Protein AF-A0A8S3GNX2-F1 (afdb_monomer)

pLDDT: mean 80.76, std 4.55, range [68.19, 87.94]

Solvent-accessible surface area (backbone atoms only — not comparable to full-atom values): 2505 Å² total; per-residue (Å²): 107,73,66,54,54,53,47,52,57,72,67,33,60,69,58,52,72,71,29,76,90,65,54,74,74,86,65,83,76,78,83,77,79,80,83,134

Foldseek 3Di:
DVVVVVVVCVPPPVNQVPPPVNPDPPDPDDDDDDDD

Secondary structure (DSSP, 8-state):
-HHHHHHHHHH-HHHHHS-GGGSPPPPPPPPPPPP-

Radius of gyration: 17.8 Å; Cα contacts (8 Å, |Δi|>4): 7; chains: 1; bounding box: 18×11×62 Å

Structure (mmCIF, N/CA/C/O backbone):
data_AF-A0A8S3GNX2-F1
#
_entry.id   AF-A0A8S3GNX2-F1
#
loop_
_atom_site.group_PDB
_atom_site.id
_atom_site.type_symbol
_atom_site.label_atom_id
_atom_site.label_alt_id
_atom_site.label_comp_id
_atom_site.label_asym_id
_atom_site.label_entity_id
_atom_site.label_seq_id
_atom_site.pdbx_PDB_ins_code
_atom_site.Cartn_x
_atom_site.Cartn_y
_atom_site.Cartn_z
_atom_site.occupancy
_atom_site.B_iso_or_equiv
_atom_site.auth_seq_id
_atom_site.auth_comp_id
_atom_site.auth_asym_id
_atom_site.auth_atom_id
_atom_site.pdbx_PDB_model_num
ATOM 1 N N . MET A 1 1 ? 5.804 -0.878 -23.927 1.00 68.19 1 MET A N 1
ATOM 2 C CA . MET A 1 1 ? 5.959 0.546 -23.546 1.00 68.19 1 MET A CA 1
ATOM 3 C C . MET A 1 1 ? 5.071 0.938 -22.361 1.00 68.19 1 MET A C 1
ATOM 5 O O . MET A 1 1 ? 5.606 1.191 -21.292 1.00 68.19 1 MET A O 1
ATOM 9 N N . ILE A 1 2 ? 3.730 0.948 -22.470 1.00 80.50 2 ILE A N 1
ATOM 10 C CA . ILE A 1 2 ? 2.853 1.274 -21.313 1.00 80.50 2 ILE A CA 1
ATOM 11 C C . ILE A 1 2 ? 2.962 0.227 -20.188 1.00 80.50 2 ILE A C 1
ATOM 13 O O . ILE A 1 2 ? 2.905 0.567 -19.007 1.00 80.50 2 ILE A O 1
ATOM 17 N N . SER A 1 3 ? 3.141 -1.048 -20.543 1.00 83.06 3 SER A N 1
ATOM 18 C CA . SER A 1 3 ? 3.409 -2.144 -19.601 1.00 83.06 3 SER A CA 1
ATOM 19 C C . SER A 1 3 ? 4.649 -1.891 -18.743 1.00 83.06 3 SER A C 1
ATOM 21 O O . SER A 1 3 ? 4.602 -2.090 -17.533 1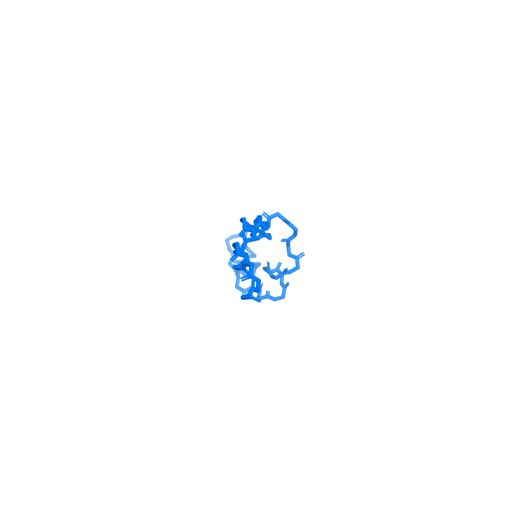.00 83.06 3 SER A O 1
ATOM 23 N N 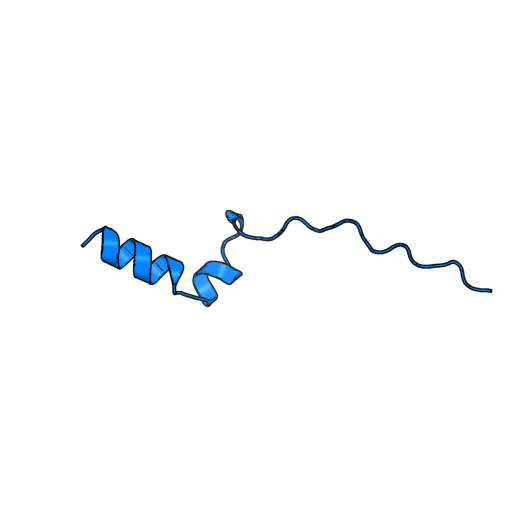. ASP A 1 4 ? 5.721 -1.404 -19.362 1.00 83.50 4 ASP A N 1
ATOM 24 C CA . ASP A 1 4 ? 7.028 -1.208 -18.729 1.00 83.50 4 ASP A CA 1
ATOM 25 C C . ASP A 1 4 ? 6.989 -0.023 -17.767 1.00 83.50 4 ASP A C 1
ATOM 27 O O . ASP A 1 4 ? 7.455 -0.119 -16.635 1.00 83.50 4 ASP A O 1
ATOM 31 N N . ILE A 1 5 ? 6.304 1.055 -18.165 1.00 82.88 5 ILE A N 1
ATOM 32 C CA . ILE A 1 5 ? 6.035 2.207 -17.297 1.00 82.88 5 ILE A CA 1
ATOM 33 C C . ILE A 1 5 ? 5.223 1.766 -16.073 1.00 82.88 5 ILE A C 1
ATOM 35 O O . ILE A 1 5 ? 5.554 2.112 -14.940 1.00 82.88 5 ILE A O 1
ATOM 39 N N . ARG A 1 6 ? 4.177 0.953 -16.272 1.00 84.00 6 ARG A N 1
ATOM 40 C CA . ARG A 1 6 ? 3.374 0.418 -15.160 1.00 84.00 6 ARG A CA 1
ATOM 41 C C . ARG A 1 6 ? 4.193 -0.486 -14.244 1.00 84.00 6 ARG A C 1
ATOM 43 O O . ARG A 1 6 ? 3.970 -0.457 -13.036 1.00 84.00 6 ARG A O 1
ATOM 50 N N . HIS A 1 7 ? 5.100 -1.287 -14.798 1.00 86.00 7 HIS A N 1
ATOM 51 C CA . HIS A 1 7 ? 5.988 -2.138 -14.014 1.00 86.00 7 HIS A CA 1
ATOM 52 C C . HIS A 1 7 ? 6.925 -1.282 -13.160 1.00 86.00 7 HIS A C 1
ATOM 54 O O . HIS A 1 7 ? 6.959 -1.459 -11.947 1.00 86.00 7 HIS A O 1
ATOM 60 N N . TYR A 1 8 ? 7.584 -0.295 -13.768 1.00 83.69 8 TYR A N 1
ATOM 61 C CA . TYR A 1 8 ? 8.493 0.624 -13.089 1.00 83.69 8 TYR A CA 1
ATOM 62 C C . TYR A 1 8 ? 7.818 1.385 -11.936 1.00 83.69 8 TYR A C 1
ATOM 64 O O . TYR A 1 8 ? 8.332 1.430 -10.819 1.00 83.69 8 TYR A O 1
ATOM 72 N N . VAL A 1 9 ? 6.616 1.925 -12.167 1.00 81.19 9 VAL A N 1
ATOM 73 C CA . VAL A 1 9 ? 5.843 2.626 -11.127 1.00 81.19 9 VAL A CA 1
ATOM 74 C C . VAL A 1 9 ? 5.443 1.680 -9.989 1.00 81.19 9 VAL A C 1
ATOM 76 O O . VAL A 1 9 ? 5.449 2.084 -8.828 1.00 81.19 9 VAL A O 1
ATOM 79 N N . LYS A 1 10 ? 5.126 0.413 -10.293 1.00 80.44 10 LYS A N 1
ATOM 80 C CA . LYS A 1 10 ? 4.821 -0.607 -9.276 1.00 80.44 10 LYS A CA 1
ATOM 81 C C . LYS A 1 10 ? 6.057 -1.079 -8.509 1.00 80.44 10 LYS A C 1
ATOM 83 O O . LYS A 1 10 ? 5.903 -1.457 -7.356 1.00 80.44 10 LYS A O 1
ATOM 88 N N . SER A 1 11 ? 7.245 -1.080 -9.113 1.00 85.06 11 SER A N 1
ATOM 89 C CA . SER A 1 11 ? 8.495 -1.479 -8.450 1.00 85.06 11 SER A CA 1
ATOM 90 C C . SER A 1 11 ? 9.165 -0.336 -7.679 1.00 85.06 11 SER A C 1
ATOM 92 O O . SER A 1 11 ? 10.048 -0.578 -6.860 1.00 85.06 11 SER A O 1
ATOM 94 N N . CYS A 1 12 ? 8.764 0.913 -7.916 1.00 86.06 12 CYS A N 1
ATOM 95 C CA . CYS A 1 12 ? 9.287 2.078 -7.210 1.00 86.06 12 CYS A CA 1
ATOM 96 C C . CYS A 1 12 ? 8.802 2.111 -5.745 1.00 86.06 12 CYS A C 1
ATOM 98 O O . CYS A 1 12 ? 7.688 2.550 -5.454 1.00 86.06 12 CYS A O 1
ATOM 100 N N . LEU A 1 13 ? 9.659 1.694 -4.805 1.00 81.25 13 LEU A N 1
ATOM 101 C CA . LEU A 1 13 ? 9.361 1.715 -3.363 1.00 81.25 13 LEU A CA 1
ATOM 102 C C . LEU A 1 13 ? 9.002 3.116 -2.826 1.00 81.25 13 LEU A C 1
ATOM 104 O O . LEU A 1 13 ? 7.982 3.219 -2.141 1.00 81.25 13 LEU A O 1
ATOM 108 N N . PRO A 1 14 ? 9.731 4.203 -3.167 1.00 82.62 14 PRO A N 1
ATOM 109 C CA . PRO A 1 14 ? 9.354 5.548 -2.726 1.00 82.62 14 PRO A CA 1
ATOM 110 C C . PRO A 1 14 ? 7.975 5.966 -3.244 1.00 82.62 14 PRO A C 1
ATOM 112 O O . PRO A 1 14 ? 7.187 6.576 -2.524 1.00 82.62 14 PRO A O 1
ATOM 115 N N . CYS A 1 15 ? 7.657 5.595 -4.488 1.00 81.88 15 CYS A N 1
ATOM 116 C CA . CYS A 1 15 ? 6.365 5.874 -5.099 1.00 81.88 15 CYS A CA 1
ATOM 117 C C . CYS A 1 15 ? 5.239 5.118 -4.383 1.00 81.88 15 CYS A C 1
ATOM 119 O O . CYS A 1 15 ? 4.158 5.664 -4.217 1.00 81.88 15 CYS A O 1
ATOM 121 N N . LEU A 1 16 ? 5.477 3.879 -3.939 1.00 79.81 16 LEU A N 1
ATOM 122 C CA . LEU A 1 16 ? 4.500 3.096 -3.178 1.00 79.81 16 LEU A CA 1
ATOM 123 C C . LEU A 1 16 ? 4.272 3.648 -1.766 1.00 79.81 16 LEU A C 1
ATOM 125 O O . LEU A 1 16 ? 3.126 3.695 -1.326 1.00 79.81 16 LEU A O 1
ATOM 129 N N . GLN A 1 17 ? 5.335 4.066 -1.075 1.00 80.75 17 GLN A N 1
ATOM 130 C CA . GLN A 1 17 ? 5.258 4.613 0.285 1.00 80.75 17 GLN A CA 1
ATOM 131 C C . GLN A 1 17 ? 4.558 5.976 0.326 1.00 80.75 17 GLN A C 1
ATOM 133 O O . GLN A 1 17 ? 3.736 6.220 1.206 1.00 80.75 17 GLN A O 1
ATOM 138 N N . ASN A 1 18 ? 4.841 6.838 -0.652 1.00 80.50 18 ASN A N 1
ATOM 139 C CA . ASN A 1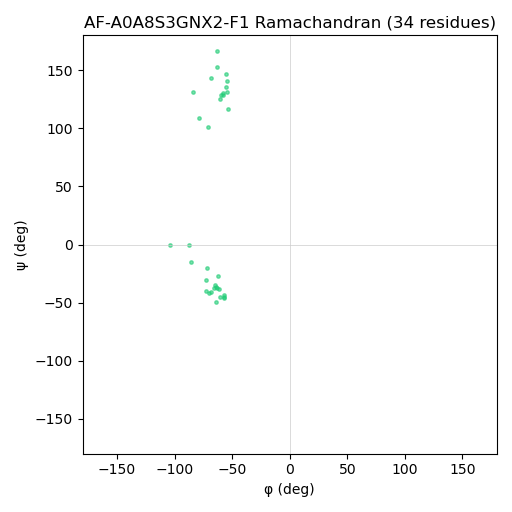 18 ? 4.276 8.185 -0.720 1.00 80.50 18 ASN A CA 1
ATOM 140 C C . ASN A 1 18 ? 2.928 8.250 -1.449 1.00 80.50 18 ASN A C 1
ATOM 142 O O . ASN A 1 18 ? 2.365 9.333 -1.572 1.00 80.50 18 ASN A O 1
ATOM 146 N N . ASN A 1 19 ? 2.397 7.130 -1.952 1.00 81.44 19 ASN A N 1
ATOM 147 C CA . ASN A 1 19 ? 1.111 7.128 -2.641 1.00 81.44 19 ASN A CA 1
ATOM 148 C C . ASN A 1 19 ? -0.042 7.165 -1.621 1.00 81.44 19 ASN A C 1
ATOM 150 O O . ASN A 1 19 ? -0.310 6.141 -0.984 1.00 81.44 19 ASN A O 1
ATOM 154 N N . PRO A 1 20 ? -0.778 8.288 -1.501 1.00 75.50 20 PRO A N 1
ATOM 155 C CA . PRO A 1 20 ? -1.858 8.424 -0.525 1.00 75.50 20 PRO A CA 1
ATOM 156 C C . PRO A 1 20 ? -2.996 7.423 -0.762 1.00 75.50 20 PRO A C 1
ATOM 158 O O . PRO A 1 20 ? -3.636 6.992 0.188 1.00 75.50 20 PRO A O 1
ATOM 161 N N . LEU A 1 21 ? -3.205 6.971 -2.005 1.00 80.69 21 LEU A N 1
ATOM 162 C CA . LEU A 1 21 ? -4.226 5.971 -2.338 1.00 80.69 21 LEU A CA 1
ATOM 163 C C . LEU A 1 21 ? -3.869 4.564 -1.841 1.00 80.69 21 LEU A C 1
ATOM 165 O O . LEU A 1 21 ? -4.741 3.704 -1.754 1.00 80.69 21 LEU A O 1
ATOM 169 N N . ARG A 1 22 ? -2.584 4.300 -1.570 1.00 72.94 22 AR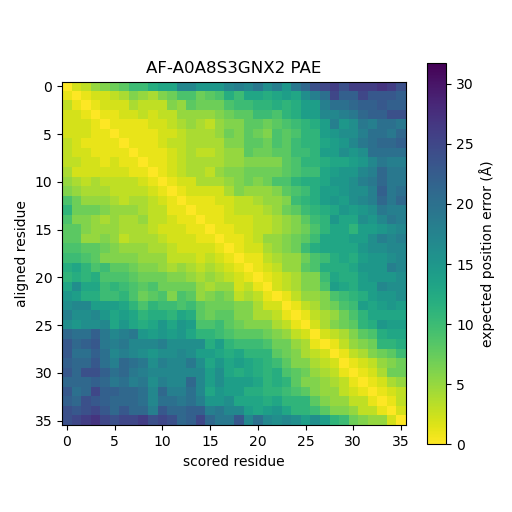G A N 1
ATOM 170 C CA . ARG A 1 22 ? -2.093 3.005 -1.073 1.00 72.94 22 ARG A CA 1
ATOM 171 C C . ARG A 1 22 ? -1.760 3.012 0.410 1.00 72.94 22 ARG A C 1
ATOM 173 O O . ARG A 1 22 ? -1.355 1.970 0.930 1.00 72.94 22 ARG A O 1
ATOM 180 N N . GLN A 1 23 ? -1.926 4.144 1.089 1.00 74.44 23 GLN A N 1
ATOM 181 C CA . GLN A 1 23 ? -1.762 4.183 2.530 1.00 74.44 23 GLN A CA 1
ATOM 182 C C . GLN A 1 23 ? -2.776 3.233 3.158 1.00 74.44 23 GLN A C 1
ATOM 184 O O . GLN A 1 23 ? -3.976 3.296 2.884 1.00 74.44 23 GLN A O 1
ATOM 189 N N . LYS A 1 24 ? -2.273 2.300 3.971 1.00 71.75 24 LYS A N 1
ATOM 190 C CA . LYS A 1 24 ? -3.141 1.415 4.738 1.00 71.75 24 LYS A CA 1
ATOM 191 C C . LYS A 1 24 ? -4.023 2.314 5.609 1.00 71.75 24 LYS A C 1
ATOM 193 O O . LYS A 1 24 ? -3.465 3.191 6.274 1.00 71.75 24 LYS A O 1
ATOM 198 N N . PRO A 1 25 ? -5.354 2.123 5.624 1.00 74.50 25 PRO A N 1
ATOM 199 C CA . PRO A 1 25 ? -6.186 2.877 6.543 1.00 74.50 25 PRO A CA 1
ATOM 200 C C . PRO A 1 25 ? -5.638 2.672 7.959 1.00 74.50 25 PRO A C 1
ATOM 202 O O . PRO A 1 25 ? -5.184 1.558 8.270 1.00 74.50 25 PRO A O 1
ATOM 205 N N . PRO A 1 26 ? -5.629 3.717 8.803 1.00 73.69 26 PRO A N 1
ATOM 206 C CA . PRO A 1 26 ? -5.261 3.548 10.197 1.00 73.69 26 PRO A CA 1
ATOM 207 C C . PRO A 1 26 ? -6.143 2.431 10.761 1.00 73.69 26 PRO A C 1
ATOM 209 O O . PRO A 1 26 ? -7.370 2.509 10.729 1.00 73.69 26 PRO A O 1
ATOM 212 N N . GLY A 1 27 ? -5.511 1.328 11.169 1.00 78.56 27 GLY A N 1
ATOM 213 C CA . GLY A 1 27 ? -6.228 0.234 11.813 1.00 78.56 27 GLY A CA 1
ATOM 214 C C . GLY A 1 27 ? -6.827 0.718 13.130 1.00 78.56 27 GLY A C 1
ATOM 215 O O . GLY A 1 27 ? -6.439 1.767 13.647 1.00 78.56 27 GLY A O 1
ATOM 216 N N . ALA A 1 28 ? -7.738 -0.064 13.708 1.00 81.62 28 ALA A N 1
ATOM 217 C CA . ALA A 1 28 ? -8.159 0.196 15.077 1.00 81.62 28 ALA A CA 1
ATOM 218 C C . ALA 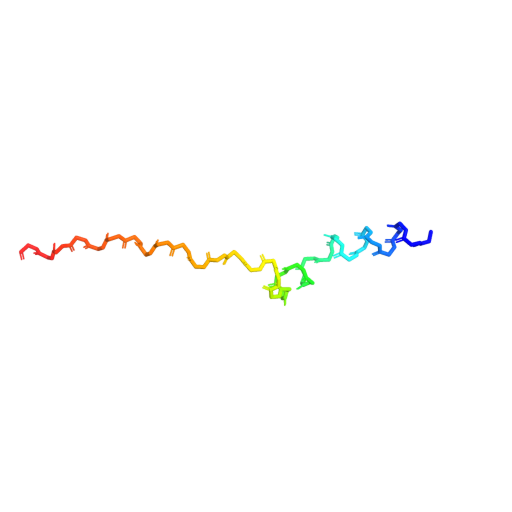A 1 28 ? -6.919 0.235 15.986 1.00 81.62 28 ALA A C 1
ATOM 220 O O . ALA A 1 28 ? -6.057 -0.651 15.912 1.00 81.62 28 ALA A O 1
ATOM 221 N N . LEU A 1 29 ? -6.816 1.277 16.814 1.00 77.88 29 LEU A N 1
ATOM 222 C CA . LEU A 1 29 ? -5.789 1.340 17.845 1.00 77.88 29 LEU A CA 1
ATOM 223 C C . LEU A 1 29 ? -5.907 0.083 18.709 1.00 77.88 29 LEU A C 1
ATOM 225 O O . LEU A 1 29 ? -7.011 -0.325 19.077 1.00 77.88 29 LEU A O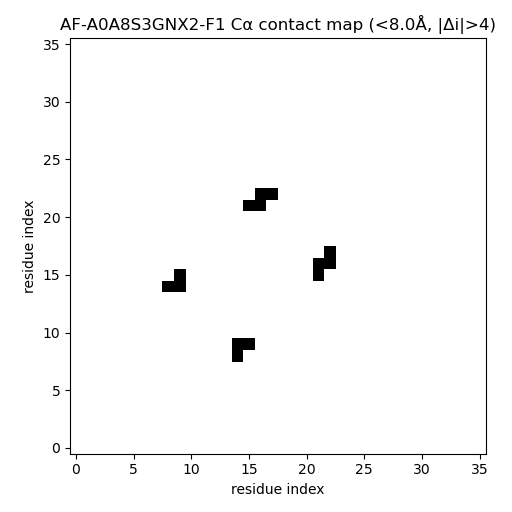 1
ATOM 229 N N . LYS A 1 30 ? -4.771 -0.546 19.024 1.00 81.00 30 LYS A N 1
ATOM 230 C CA . LYS A 1 30 ? -4.771 -1.640 19.996 1.00 81.00 30 LYS A CA 1
ATOM 231 C C . LYS A 1 30 ? -5.289 -1.080 21.328 1.00 81.00 30 LYS A C 1
ATOM 233 O O . LYS A 1 30 ? -4.746 -0.066 21.770 1.00 81.00 30 LYS A O 1
ATOM 238 N N . PRO A 1 31 ? -6.293 -1.706 21.967 1.00 83.50 31 PRO A N 1
ATOM 239 C CA . PRO A 1 31 ? -6.743 -1.278 23.282 1.00 83.50 31 PRO A CA 1
ATOM 240 C C . PRO A 1 31 ? -5.571 -1.323 24.263 1.00 83.50 31 PRO A C 1
ATOM 242 O O . PRO A 1 31 ? -4.877 -2.337 24.364 1.00 83.50 31 PRO A O 1
ATOM 245 N N . ILE A 1 32 ? -5.344 -0.220 24.968 1.00 85.88 32 ILE A N 1
ATOM 246 C CA . ILE A 1 32 ? -4.400 -0.172 26.082 1.00 85.88 32 ILE A CA 1
ATOM 247 C C . ILE A 1 32 ? -5.166 -0.672 27.312 1.00 85.88 32 ILE A C 1
ATOM 249 O O . ILE A 1 32 ? -6.299 -0.248 27.544 1.00 85.88 32 ILE A O 1
ATOM 253 N N . LYS A 1 33 ? -4.589 -1.614 28.067 1.00 87.94 33 LYS A N 1
ATOM 254 C CA . LYS A 1 33 ? -5.195 -2.068 29.328 1.00 87.94 33 LYS A CA 1
ATOM 255 C C . LYS A 1 33 ? -5.125 -0.934 30.366 1.00 8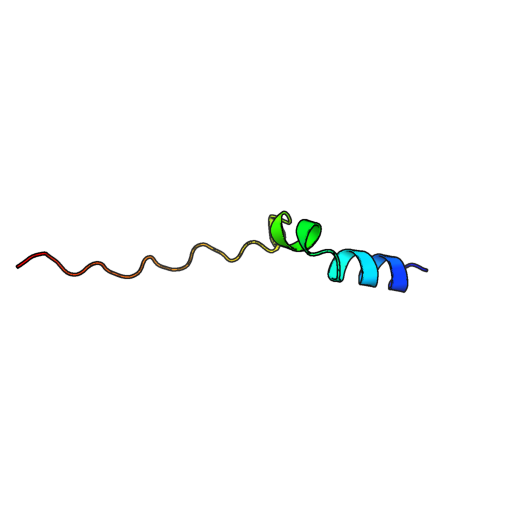7.94 33 LYS A C 1
ATOM 257 O O . LYS A 1 33 ? -4.120 -0.221 30.370 1.00 87.94 33 LYS A O 1
ATOM 262 N N . PRO A 1 34 ? -6.141 -0.763 31.232 1.00 85.44 34 PRO A N 1
A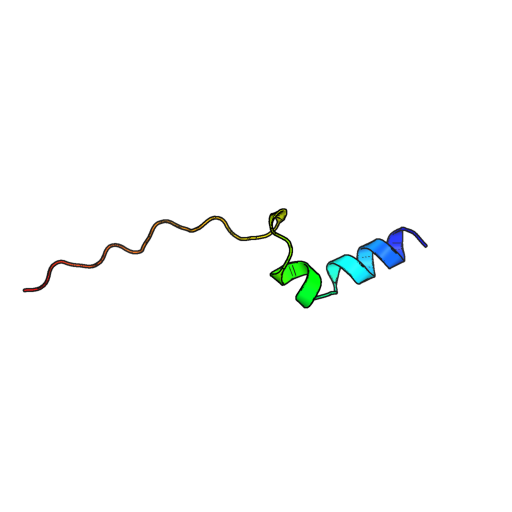TOM 263 C CA . PRO A 1 34 ? -6.037 0.142 32.374 1.00 85.44 34 PRO A CA 1
ATOM 264 C C . PRO A 1 34 ? -4.812 -0.205 33.242 1.00 85.44 34 PRO A C 1
ATOM 266 O O . PRO A 1 34 ? -4.467 -1.389 33.316 1.00 85.44 34 PRO A O 1
ATOM 269 N N . PRO A 1 35 ? -4.153 0.786 33.869 1.00 87.69 35 PRO A N 1
ATOM 270 C CA . PRO A 1 35 ? -3.161 0.519 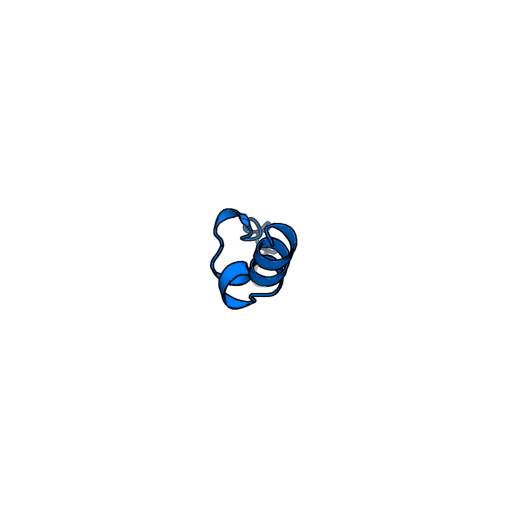34.911 1.00 87.69 35 PRO A CA 1
ATOM 271 C C . PRO A 1 35 ? -3.814 -0.168 36.127 1.00 87.69 35 PRO A C 1
ATOM 273 O O . PRO A 1 35 ? -5.017 -0.000 36.339 1.00 87.69 35 PRO A O 1
ATOM 276 N N . GLU A 1 36 ? -3.024 -0.954 36.872 1.00 81.56 36 GLU A N 1
ATOM 277 C CA . GLU A 1 36 ? -3.425 -1.593 38.145 1.00 81.56 36 GLU A CA 1
ATOM 278 C C . GLU A 1 36 ? -3.705 -0.575 39.258 1.00 81.56 36 GLU A C 1
ATOM 280 O O . GLU A 1 36 ? -3.013 0.472 39.295 1.00 81.56 36 GLU A O 1
#

Sequence (36 aa):
MISDIRHYVKSCLPCLQNNPLRQKPPGALKPIKPPE

Mean predicted aligned error: 9.73 Å

Organism: NCBI:txid392030